Protein AF-A0A4Q3MCN2-F1 (afdb_monomer_lite)

Sequence (89 aa):
MPVTSPQTLCIYTVLIGNYESLNEQPMALSSDIPFICLTDNPSLKSESWTIVQVPTAFPMDPIRSQRILKICPHRVPALSAFDQSLYID

Secondary structure (DSSP, 8-state):
----PPPPEEEEEEE-TT-S-----GGGGG-SS-EEEEES-TT---SSSEEEE---SSTT-HHHHHHHHHH-GGGSTTTTTSSEEEE--

Foldseek 3Di:
DDDDDPFAEAEEEEDEPPPDDDDADVVLVVDPHAYAYEYCDPPDDYPRHDYDYDDQPDPVCRVVSRVCCVVPVCVPPVRVVGNYYHYDD

Radius of gyration: 13.89 Å; chains: 1; bounding box: 48×20×35 Å

pLDDT: mean 92.85, std 10.11, range [48.12, 98.44]

Structure (mmCIF, N/CA/C/O backbone):
data_AF-A0A4Q3MCN2-F1
#
_entry.id   AF-A0A4Q3MCN2-F1
#
loop_
_atom_site.group_PDB
_atom_site.id
_atom_site.type_symbol
_atom_site.label_atom_id
_atom_site.label_alt_id
_atom_site.label_comp_id
_atom_site.label_asym_id
_atom_site.label_entity_id
_atom_site.label_seq_id
_atom_site.pdbx_PDB_ins_code
_atom_site.Cartn_x
_atom_site.Cartn_y
_atom_site.Cartn_z
_atom_site.occupancy
_atom_site.B_iso_or_equiv
_atom_site.auth_seq_id
_atom_site.auth_comp_id
_atom_site.auth_asym_id
_atom_site.auth_atom_id
_atom_site.pdbx_PDB_model_num
ATOM 1 N N . MET A 1 1 ? -36.686 -7.481 7.576 1.00 48.12 1 MET A N 1
ATOM 2 C CA . MET A 1 1 ? -35.619 -6.460 7.586 1.00 48.12 1 MET A CA 1
ATOM 3 C C . MET A 1 1 ? -34.299 -7.209 7.516 1.00 48.12 1 MET A C 1
ATOM 5 O O . MET A 1 1 ? -34.092 -8.025 8.409 1.00 48.12 1 MET A O 1
ATOM 9 N N . PRO A 1 2 ? -33.463 -7.064 6.475 1.00 56.00 2 PRO A N 1
ATOM 10 C CA . PRO A 1 2 ? -32.145 -7.674 6.517 1.00 56.00 2 PRO A CA 1
ATOM 11 C C . PRO A 1 2 ? -31.300 -6.899 7.528 1.00 56.00 2 PRO A C 1
ATOM 13 O O . PRO A 1 2 ? -31.208 -5.676 7.460 1.00 56.00 2 PRO A O 1
ATOM 16 N N . VAL A 1 3 ? -30.729 -7.615 8.491 1.00 52.03 3 VAL A N 1
ATOM 17 C CA . VAL A 1 3 ? -29.664 -7.095 9.347 1.00 52.03 3 VAL A CA 1
ATOM 18 C C . VAL A 1 3 ? -28.436 -6.958 8.452 1.00 52.03 3 VAL A C 1
ATOM 20 O O . VAL A 1 3 ? -27.881 -7.959 8.008 1.00 52.03 3 VAL A O 1
ATOM 23 N N . THR A 1 4 ? -28.051 -5.729 8.119 1.00 56.28 4 THR A N 1
ATOM 24 C CA . THR A 1 4 ? -26.752 -5.450 7.503 1.00 56.28 4 THR A CA 1
ATOM 25 C C . THR A 1 4 ? -25.669 -5.751 8.528 1.00 56.28 4 THR A C 1
ATOM 27 O O . THR A 1 4 ? -25.610 -5.099 9.571 1.00 56.28 4 THR A O 1
ATOM 30 N N . SER A 1 5 ? -24.830 -6.745 8.240 1.00 60.50 5 SER A N 1
ATOM 31 C CA . SER A 1 5 ? -23.553 -6.941 8.926 1.00 60.50 5 SER A CA 1
ATOM 32 C C . SER A 1 5 ? -22.749 -5.631 8.915 1.00 60.50 5 SER A C 1
ATOM 34 O O . SER A 1 5 ? -22.910 -4.839 7.979 1.00 60.50 5 SER A O 1
ATOM 36 N N . PRO A 1 6 ? -21.901 -5.366 9.924 1.00 74.25 6 PRO A N 1
ATOM 37 C CA . PRO A 1 6 ? -21.037 -4.190 9.897 1.00 74.25 6 PRO A CA 1
ATOM 38 C C . PRO A 1 6 ? -20.154 -4.233 8.639 1.00 74.25 6 PRO A C 1
ATOM 40 O O . PRO A 1 6 ? -19.453 -5.218 8.425 1.00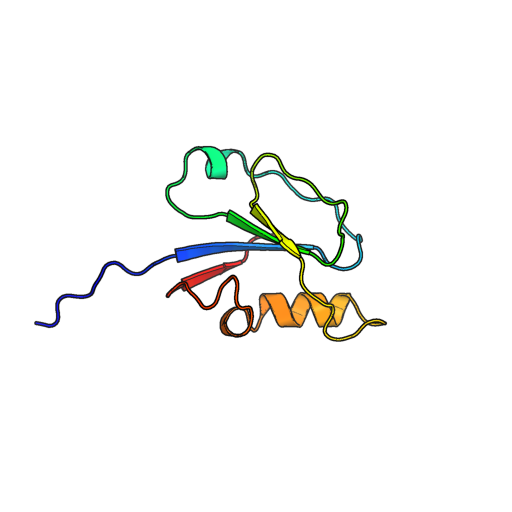 74.25 6 PRO A O 1
ATOM 43 N N . GLN A 1 7 ? -20.234 -3.194 7.797 1.00 79.94 7 GLN A N 1
ATOM 44 C CA . GLN A 1 7 ? -19.396 -3.079 6.599 1.00 79.94 7 GLN A CA 1
ATOM 45 C C . GLN A 1 7 ? -17.959 -2.771 7.014 1.00 79.94 7 GLN A C 1
ATOM 47 O O . GLN A 1 7 ? -17.715 -1.864 7.811 1.00 79.94 7 GLN A O 1
ATOM 52 N N . THR A 1 8 ? -17.018 -3.527 6.468 1.00 94.38 8 THR A N 1
ATOM 53 C CA . THR A 1 8 ? -15.588 -3.382 6.731 1.00 94.38 8 THR A CA 1
ATOM 54 C C . THR A 1 8 ? -14.973 -2.356 5.775 1.00 94.38 8 THR A C 1
ATOM 56 O O . THR A 1 8 ? -15.203 -2.398 4.567 1.00 94.38 8 THR A O 1
ATOM 59 N N . LEU A 1 9 ? -14.201 -1.410 6.313 1.00 96.69 9 LEU A N 1
ATOM 60 C CA . LEU A 1 9 ? -13.562 -0.324 5.564 1.00 96.69 9 LEU A CA 1
ATOM 61 C C . LEU A 1 9 ? -12.045 -0.402 5.740 1.00 96.69 9 LEU A C 1
ATOM 63 O O . LEU A 1 9 ? -11.578 -0.682 6.840 1.00 96.69 9 LEU A O 1
ATOM 67 N N . CYS A 1 10 ? -11.286 -0.085 4.693 1.00 97.81 10 CYS A N 1
ATOM 68 C CA . CYS A 1 10 ? -9.865 0.246 4.790 1.00 97.81 10 CYS A CA 1
ATOM 69 C C . CYS A 1 10 ? -9.560 1.609 4.155 1.00 97.81 10 CYS A C 1
ATOM 71 O O . CYS A 1 10 ? -10.202 2.015 3.181 1.00 97.81 10 CYS A O 1
ATOM 73 N N . ILE A 1 11 ? -8.527 2.283 4.655 1.00 98.12 11 ILE A N 1
ATOM 74 C CA . ILE A 1 11 ? -7.906 3.431 3.989 1.00 98.12 11 ILE A CA 1
ATOM 75 C C . ILE A 1 11 ? -6.627 2.955 3.315 1.00 98.12 11 ILE A C 1
ATOM 77 O O . ILE A 1 11 ? -5.877 2.161 3.883 1.00 98.12 11 ILE A O 1
ATOM 81 N N . TYR A 1 12 ? -6.371 3.415 2.095 1.00 98.38 12 TYR A N 1
ATOM 82 C CA . TYR A 1 12 ? -5.150 3.052 1.397 1.00 98.38 12 TYR A CA 1
ATOM 83 C C . TYR A 1 12 ? -4.532 4.199 0.603 1.00 98.38 12 TYR A C 1
ATOM 85 O O . TYR A 1 12 ? -5.221 5.100 0.131 1.00 98.38 12 TYR A O 1
ATOM 93 N N . THR A 1 13 ? -3.218 4.115 0.431 1.00 97.94 13 THR A N 1
ATOM 94 C CA . THR A 1 13 ? -2.435 4.934 -0.498 1.00 97.94 13 THR A CA 1
ATOM 95 C C . THR A 1 13 ? -1.585 4.034 -1.401 1.00 97.94 13 THR A C 1
ATOM 97 O O . THR A 1 13 ? -1.495 2.818 -1.189 1.00 97.94 13 THR A O 1
ATOM 100 N N . VAL A 1 14 ? -1.002 4.604 -2.455 1.00 97.31 14 VAL A N 1
ATOM 101 C CA . VAL A 1 14 ? -0.258 3.859 -3.477 1.00 97.31 14 VAL A CA 1
ATOM 102 C C . VAL A 1 14 ? 1.021 4.598 -3.860 1.00 97.31 14 VAL A C 1
ATOM 104 O O . VAL A 1 14 ? 0.948 5.617 -4.545 1.00 97.31 14 VAL A O 1
ATOM 107 N N . LEU A 1 15 ? 2.176 4.017 -3.532 1.00 96.81 15 LEU A N 1
ATOM 108 C CA . LEU A 1 15 ? 3.506 4.527 -3.870 1.00 96.81 15 LEU A CA 1
ATOM 109 C C . LEU A 1 15 ? 4.241 3.546 -4.783 1.00 96.81 15 LEU A C 1
ATOM 111 O O . LEU A 1 15 ? 4.805 2.556 -4.319 1.00 96.81 15 LEU A O 1
ATOM 115 N N . ILE A 1 16 ? 4.257 3.831 -6.083 1.00 96.31 16 ILE A N 1
ATOM 116 C CA . ILE A 1 16 ? 4.916 2.997 -7.096 1.00 96.31 16 ILE A CA 1
ATOM 117 C C . ILE A 1 16 ? 6.040 3.783 -7.760 1.00 96.31 16 ILE A C 1
ATOM 119 O O . ILE A 1 16 ? 5.853 4.947 -8.106 1.00 96.31 16 ILE A O 1
ATOM 123 N N . GLY A 1 17 ? 7.192 3.151 -7.980 1.00 93.00 17 GLY A N 1
ATOM 124 C CA . GLY A 1 17 ? 8.310 3.728 -8.728 1.00 93.00 17 GLY A CA 1
ATOM 125 C C . GLY A 1 17 ? 9.118 4.793 -7.981 1.00 93.00 17 GLY A C 1
ATOM 126 O O . GLY A 1 17 ? 9.955 5.444 -8.598 1.00 93.00 17 GLY A O 1
ATOM 127 N N . ASN A 1 18 ? 8.905 4.962 -6.670 1.00 89.94 18 ASN A N 1
ATOM 128 C CA . ASN A 1 18 ? 9.656 5.886 -5.802 1.00 89.94 18 ASN A CA 1
ATOM 129 C C . ASN A 1 18 ? 9.666 7.358 -6.261 1.00 89.94 18 ASN A C 1
ATOM 131 O O . ASN A 1 18 ? 10.636 8.075 -6.017 1.00 89.94 18 ASN A O 1
ATOM 135 N N . TYR A 1 19 ? 8.604 7.820 -6.929 1.00 86.00 19 TYR A N 1
ATOM 136 C CA . TYR A 1 19 ? 8.485 9.225 -7.346 1.00 86.00 19 TYR A CA 1
ATOM 137 C C . TYR A 1 19 ? 8.201 10.177 -6.187 1.00 86.00 19 TYR A C 1
ATOM 139 O O . TYR A 1 19 ? 8.540 11.356 -6.263 1.00 86.00 19 TYR A O 1
ATOM 147 N N . GLU A 1 20 ? 7.569 9.665 -5.136 1.00 88.88 20 GLU A N 1
ATOM 148 C CA . GLU A 1 20 ? 7.126 10.432 -3.983 1.00 88.88 20 GLU A CA 1
ATOM 149 C C . GLU A 1 20 ? 7.471 9.715 -2.679 1.00 88.88 20 GLU A C 1
ATOM 151 O O . GLU A 1 20 ? 7.613 8.489 -2.631 1.00 88.88 20 GLU A O 1
ATOM 156 N N . SER A 1 21 ? 7.632 10.511 -1.624 1.00 93.69 21 SER A N 1
ATOM 157 C CA . SER A 1 21 ? 7.825 10.018 -0.264 1.00 93.69 21 SER A CA 1
ATOM 158 C C . SER A 1 21 ? 6.480 9.700 0.375 1.00 93.69 21 SER A C 1
ATOM 160 O O . SER A 1 21 ? 5.480 10.354 0.092 1.00 93.69 21 SER A O 1
ATOM 162 N N . LEU A 1 22 ? 6.467 8.726 1.286 1.00 96.50 22 LEU A N 1
ATOM 163 C CA . LEU A 1 22 ? 5.271 8.401 2.053 1.00 96.50 22 LEU A CA 1
ATOM 164 C C . LEU A 1 22 ? 4.962 9.509 3.063 1.00 96.50 22 LEU A C 1
ATOM 166 O O . LEU A 1 22 ? 5.811 9.859 3.883 1.00 96.50 22 LEU A O 1
ATOM 170 N N . ASN A 1 23 ? 3.731 10.016 3.029 1.00 96.19 23 ASN A N 1
ATOM 171 C CA . ASN A 1 23 ? 3.205 10.892 4.067 1.00 96.19 23 ASN A CA 1
ATOM 172 C C . ASN A 1 23 ? 2.677 10.040 5.225 1.00 96.19 23 ASN A C 1
ATOM 174 O O . ASN A 1 23 ? 1.704 9.302 5.069 1.00 96.19 23 ASN A O 1
ATOM 178 N N . GLU A 1 24 ? 3.307 10.139 6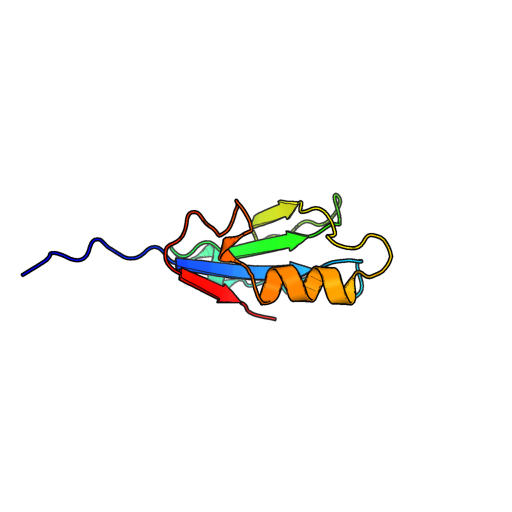.394 1.00 97.06 24 GLU A N 1
ATOM 179 C CA . GLU A 1 24 ? 2.815 9.475 7.603 1.00 97.06 24 GLU A CA 1
ATOM 180 C C . GLU A 1 24 ? 1.429 10.011 8.006 1.00 97.06 24 GLU A C 1
ATOM 182 O O . GLU A 1 24 ? 1.136 11.200 7.871 1.00 97.06 24 GLU A O 1
ATOM 187 N N . GLN A 1 25 ? 0.579 9.128 8.529 1.00 96.81 25 GLN A N 1
ATOM 188 C CA . GLN A 1 25 ? -0.776 9.417 8.996 1.00 96.81 25 GLN A CA 1
ATOM 189 C C . GLN A 1 25 ? -0.914 9.053 10.480 1.00 96.81 25 GLN A C 1
ATOM 191 O O . GLN A 1 25 ? -1.426 7.983 10.805 1.00 96.81 25 GLN A O 1
ATOM 196 N N . PRO A 1 26 ? -0.510 9.928 11.421 1.00 95.88 26 PRO A N 1
ATOM 197 C CA . PRO A 1 26 ? -0.526 9.616 12.853 1.00 95.88 26 PRO A CA 1
ATOM 198 C C . PRO A 1 26 ? -1.883 9.145 13.396 1.00 95.88 26 PRO A C 1
ATOM 200 O O . PRO A 1 26 ? -1.926 8.372 14.347 1.00 95.88 26 PRO A O 1
ATOM 203 N N . MET A 1 27 ? -2.996 9.562 12.778 1.00 95.00 27 MET A N 1
ATOM 204 C CA . MET A 1 27 ? -4.339 9.103 13.154 1.00 95.00 27 MET A CA 1
ATOM 205 C C . MET A 1 27 ? -4.567 7.601 12.940 1.00 95.00 27 MET A C 1
ATOM 207 O O . MET A 1 27 ? -5.435 7.029 13.590 1.00 95.00 27 MET A O 1
ATOM 211 N N . ALA A 1 28 ? -3.790 6.956 12.065 1.00 95.88 28 ALA A N 1
ATOM 212 C CA . ALA A 1 28 ? -3.858 5.516 11.847 1.00 95.88 28 ALA A CA 1
ATOM 213 C C . ALA A 1 28 ? -3.488 4.727 13.112 1.00 95.88 28 ALA A C 1
ATOM 215 O O . ALA A 1 28 ? -4.033 3.655 13.346 1.00 95.88 28 ALA A O 1
ATOM 216 N N . LEU A 1 29 ? -2.619 5.281 13.967 1.00 96.06 29 LEU A N 1
ATOM 217 C CA . LEU A 1 29 ? -2.174 4.640 15.210 1.00 96.06 29 LEU A CA 1
ATOM 218 C C . LEU A 1 29 ? -3.289 4.501 16.257 1.00 96.06 29 LEU A C 1
ATOM 220 O O . LEU A 1 29 ? -3.162 3.706 17.185 1.00 96.06 29 LEU A O 1
ATOM 224 N N . SER A 1 30 ? -4.356 5.290 16.133 1.00 96.25 30 SER A N 1
ATOM 225 C CA . SER A 1 30 ? -5.501 5.296 17.047 1.00 96.25 30 SER A CA 1
ATOM 226 C C . SER A 1 30 ? -6.833 5.005 16.351 1.00 96.25 30 SER A C 1
ATOM 228 O O . SER A 1 30 ? -7.886 5.170 16.966 1.00 96.25 30 SER A O 1
ATOM 230 N N . SER A 1 31 ? -6.803 4.597 15.079 1.00 95.62 31 SER A N 1
ATOM 231 C CA . SER A 1 31 ? -7.997 4.254 14.309 1.00 95.62 31 SER A CA 1
ATOM 232 C C . SER A 1 31 ? -8.278 2.756 14.367 1.00 95.62 31 SER A C 1
ATOM 234 O O . SER A 1 31 ? -7.368 1.944 14.233 1.00 95.62 31 SER A O 1
ATOM 236 N N . ASP A 1 32 ? -9.556 2.390 14.464 1.00 95.50 32 ASP A N 1
ATOM 237 C CA . ASP A 1 32 ? -10.002 1.007 14.252 1.00 95.50 32 ASP A CA 1
ATOM 238 C C . ASP A 1 32 ? -10.051 0.631 12.755 1.00 95.50 32 ASP A C 1
ATOM 240 O O . ASP A 1 32 ? -10.299 -0.523 12.402 1.00 95.50 32 ASP A O 1
ATOM 244 N N . ILE A 1 33 ? -9.833 1.601 11.856 1.00 96.44 33 ILE A N 1
ATOM 245 C CA . ILE A 1 33 ? -9.779 1.390 10.407 1.00 96.44 33 ILE A CA 1
ATOM 246 C C . ILE A 1 33 ? -8.321 1.114 10.007 1.00 96.44 33 ILE A C 1
ATOM 248 O O . ILE A 1 33 ? -7.446 1.912 10.337 1.00 96.44 33 ILE A O 1
ATOM 252 N N . PRO A 1 34 ? -8.027 0.040 9.255 1.00 97.00 34 PRO A N 1
ATOM 253 C CA . PRO A 1 34 ? -6.679 -0.234 8.776 1.00 97.00 34 PRO A CA 1
ATOM 254 C C . PRO A 1 34 ? -6.236 0.757 7.694 1.00 97.00 34 PRO A C 1
ATOM 256 O O . PRO A 1 34 ? -6.978 1.040 6.749 1.00 97.00 34 PRO A O 1
ATOM 259 N N . PHE A 1 35 ? -4.988 1.213 7.810 1.00 98.44 35 PHE A N 1
ATOM 260 C CA . PHE A 1 35 ? -4.297 2.054 6.831 1.00 98.44 35 PHE A CA 1
ATOM 261 C C . PHE A 1 35 ? -3.240 1.226 6.095 1.00 98.44 35 PHE A C 1
ATOM 263 O O . PHE A 1 35 ? -2.326 0.671 6.710 1.00 98.44 35 PHE A O 1
ATOM 270 N N . ILE A 1 36 ? -3.360 1.138 4.770 1.00 98.44 36 ILE A N 1
ATOM 271 C CA . 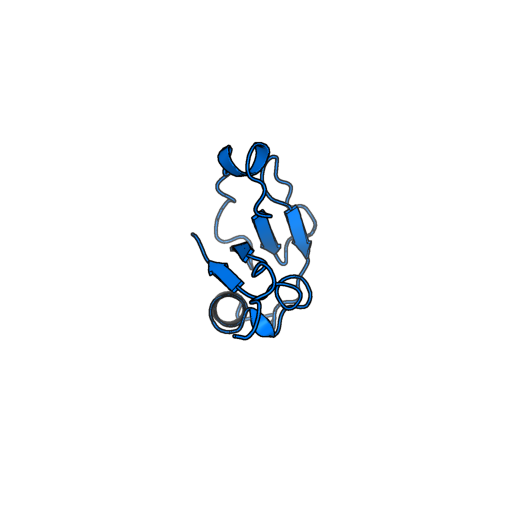ILE A 1 36 ? -2.542 0.270 3.915 1.00 98.44 36 ILE A CA 1
ATOM 272 C C . ILE A 1 36 ? -1.793 1.105 2.870 1.00 98.44 36 ILE A C 1
ATOM 274 O O . ILE A 1 36 ? -2.398 1.850 2.107 1.00 98.44 36 ILE A O 1
ATOM 278 N N . CYS A 1 37 ? -0.477 0.952 2.780 1.00 98.25 37 CYS A N 1
ATOM 279 C CA . CYS A 1 37 ? 0.319 1.525 1.697 1.00 98.25 37 CYS A CA 1
ATOM 280 C C . CYS A 1 37 ? 0.706 0.416 0.718 1.00 98.25 37 CYS A C 1
ATOM 282 O O . CYS A 1 37 ? 1.432 -0.514 1.078 1.00 98.25 37 CYS A O 1
ATOM 284 N N . LEU A 1 38 ? 0.209 0.504 -0.517 1.00 98.06 38 LEU A N 1
ATOM 285 C CA . LEU A 1 38 ? 0.616 -0.388 -1.600 1.00 98.06 38 LEU A CA 1
ATOM 286 C C . LEU A 1 38 ? 1.889 0.151 -2.250 1.00 98.06 38 LEU A C 1
ATOM 288 O O . LEU A 1 38 ? 1.905 1.297 -2.701 1.00 98.06 38 LEU A O 1
ATOM 292 N N . THR A 1 39 ? 2.933 -0.669 -2.348 1.00 97.75 39 THR A N 1
ATOM 293 C CA . THR A 1 39 ? 4.203 -0.235 -2.941 1.00 97.75 39 THR A CA 1
ATOM 294 C C . THR A 1 39 ? 4.941 -1.337 -3.689 1.00 97.75 39 THR A C 1
ATOM 296 O O . THR A 1 39 ? 4.757 -2.515 -3.405 1.00 97.75 39 THR A O 1
ATOM 299 N N . ASP A 1 40 ? 5.788 -0.953 -4.641 1.00 96.56 40 ASP A N 1
ATOM 300 C CA . ASP A 1 40 ? 6.765 -1.822 -5.304 1.00 96.56 40 ASP A CA 1
ATOM 301 C C . ASP A 1 40 ? 8.173 -1.704 -4.689 1.00 96.56 40 ASP A C 1
ATOM 303 O O . ASP A 1 40 ? 9.105 -2.374 -5.141 1.00 96.56 40 ASP A O 1
ATOM 307 N N . ASN A 1 41 ? 8.350 -0.858 -3.667 1.00 96.44 41 ASN A N 1
ATOM 308 C CA . ASN A 1 41 ? 9.627 -0.656 -2.995 1.00 96.44 41 ASN A CA 1
ATOM 309 C C . ASN A 1 41 ? 9.772 -1.580 -1.769 1.00 96.44 41 ASN A C 1
ATOM 311 O O . ASN A 1 41 ? 9.170 -1.304 -0.725 1.00 96.44 41 ASN A O 1
ATOM 315 N N . PRO A 1 42 ? 10.641 -2.610 -1.818 1.00 96.06 42 PRO A N 1
ATOM 316 C CA . PRO A 1 42 ? 10.822 -3.564 -0.719 1.00 96.06 42 PRO A CA 1
ATOM 317 C C . PRO A 1 42 ? 11.474 -2.956 0.529 1.00 96.06 42 PRO A C 1
ATOM 319 O O . PRO A 1 42 ? 11.449 -3.564 1.597 1.00 96.06 42 PRO A O 1
ATOM 322 N N . SER A 1 43 ? 12.072 -1.772 0.403 1.00 96.50 43 SER A N 1
ATOM 323 C CA . SER A 1 43 ? 12.769 -1.083 1.489 1.00 96.50 43 SER A CA 1
ATOM 324 C C . SER A 1 43 ? 11.904 -0.032 2.185 1.00 96.50 43 SER A C 1
ATOM 326 O O . SER A 1 43 ? 12.348 0.528 3.189 1.00 96.50 43 SER A O 1
ATOM 328 N N . LEU A 1 44 ? 10.701 0.262 1.670 1.00 97.44 44 LEU A N 1
ATOM 329 C CA . LEU A 1 44 ? 9.810 1.245 2.279 1.00 97.44 44 LEU A CA 1
ATOM 330 C C . LEU A 1 44 ? 9.344 0.753 3.653 1.00 97.44 44 LEU A C 1
ATOM 332 O O . LEU A 1 44 ? 8.927 -0.393 3.823 1.00 97.44 44 LEU A O 1
ATOM 336 N N . LYS A 1 45 ? 9.411 1.648 4.634 1.00 97.38 45 LYS A N 1
ATOM 337 C CA . LYS A 1 45 ? 8.924 1.441 5.997 1.00 97.38 45 LYS A CA 1
ATOM 338 C C . LYS A 1 45 ? 8.027 2.607 6.371 1.00 97.38 45 LYS A C 1
ATOM 340 O O . LYS A 1 45 ? 8.176 3.691 5.815 1.00 97.38 45 LYS A O 1
ATOM 345 N N . SER A 1 46 ? 7.132 2.367 7.315 1.00 98.00 46 SER A N 1
ATOM 346 C CA . SER A 1 46 ? 6.252 3.388 7.859 1.00 98.00 46 SER A CA 1
ATOM 347 C C . SER A 1 46 ? 5.990 3.127 9.330 1.00 98.00 46 SER A C 1
ATOM 349 O O . SER A 1 46 ? 6.040 1.978 9.776 1.00 98.00 46 SER A O 1
ATOM 351 N N . GLU A 1 47 ? 5.732 4.199 10.067 1.00 97.69 47 GLU A N 1
ATOM 352 C CA . GLU A 1 47 ? 5.306 4.131 11.462 1.00 97.69 47 GLU A CA 1
ATOM 353 C C . GLU A 1 47 ? 3.784 3.999 11.568 1.00 97.69 47 GLU A C 1
ATOM 355 O O . GLU A 1 47 ? 3.290 3.358 12.491 1.00 97.69 47 GLU A O 1
ATOM 360 N N . SER A 1 48 ? 3.044 4.564 10.611 1.00 97.75 48 SER A N 1
ATOM 361 C CA . SER A 1 48 ? 1.580 4.641 10.628 1.00 97.75 48 SER A CA 1
ATOM 362 C C . SER A 1 48 ? 0.872 3.771 9.587 1.00 97.75 48 SER A C 1
ATOM 364 O O . SER A 1 48 ? -0.301 3.446 9.767 1.00 97.75 48 SER A O 1
ATOM 366 N N . TRP A 1 49 ? 1.557 3.360 8.517 1.00 98.38 49 TRP A N 1
ATOM 367 C CA . TRP A 1 49 ? 0.971 2.556 7.444 1.00 98.38 49 TRP A CA 1
ATOM 368 C C . TRP A 1 49 ? 1.407 1.092 7.499 1.00 98.38 49 TRP A C 1
ATOM 370 O O . TRP A 1 49 ? 2.586 0.771 7.654 1.00 98.38 49 TRP A O 1
ATOM 380 N N . THR A 1 50 ? 0.470 0.181 7.234 1.00 98.12 50 THR A N 1
ATOM 381 C CA . THR A 1 50 ? 0.811 -1.211 6.917 1.00 98.12 50 THR A CA 1
ATOM 382 C C . THR A 1 50 ? 1.346 -1.284 5.490 1.00 98.12 50 THR A C 1
ATOM 384 O O . THR A 1 50 ? 0.605 -1.056 4.532 1.00 98.12 50 THR A O 1
ATOM 387 N N . ILE A 1 51 ? 2.631 -1.606 5.334 1.00 98.25 51 ILE A N 1
ATOM 388 C CA . ILE A 1 51 ? 3.271 -1.719 4.017 1.00 98.25 51 ILE A CA 1
ATOM 389 C C . ILE A 1 51 ? 2.912 -3.058 3.368 1.00 98.25 51 ILE A C 1
ATOM 391 O O . ILE A 1 51 ? 3.211 -4.123 3.909 1.00 98.25 51 ILE A O 1
ATOM 395 N N . VAL A 1 52 ? 2.325 -3.003 2.173 1.00 98.19 52 VAL A N 1
ATOM 396 C CA . VAL A 1 52 ? 2.003 -4.174 1.353 1.00 98.19 52 VAL A CA 1
ATOM 397 C C . VAL A 1 52 ? 2.720 -4.068 0.013 1.00 98.19 52 VAL A C 1
ATOM 399 O O . VAL A 1 52 ? 2.471 -3.161 -0.782 1.00 98.19 52 VAL A O 1
ATOM 402 N N . GLN A 1 53 ? 3.594 -5.038 -0.247 1.00 97.56 53 GLN A N 1
ATOM 403 C CA . GLN A 1 53 ? 4.312 -5.143 -1.513 1.00 97.56 53 GLN A CA 1
ATOM 404 C C . GLN A 1 53 ? 3.371 -5.624 -2.621 1.00 97.56 53 GLN A C 1
ATOM 406 O O . GLN A 1 53 ? 2.690 -6.641 -2.470 1.00 97.56 53 GLN A O 1
ATOM 411 N N . VAL A 1 54 ? 3.356 -4.918 -3.747 1.00 95.81 54 VAL A N 1
ATOM 412 C CA . VAL A 1 54 ? 2.559 -5.257 -4.928 1.00 95.81 54 VAL A CA 1
ATOM 413 C C . VAL A 1 54 ? 3.416 -5.198 -6.192 1.00 95.81 54 VAL A C 1
ATOM 415 O O . VAL A 1 54 ? 4.296 -4.346 -6.311 1.00 95.81 54 VAL A O 1
ATOM 418 N N . PRO A 1 55 ? 3.173 -6.086 -7.169 1.00 91.88 55 PRO A N 1
ATOM 419 C CA . PRO A 1 55 ? 3.851 -6.001 -8.451 1.00 91.88 55 PRO A CA 1
ATOM 420 C C . PRO A 1 55 ? 3.359 -4.787 -9.246 1.00 91.88 55 PRO A C 1
ATOM 422 O O . PRO A 1 55 ? 2.189 -4.399 -9.177 1.00 91.88 55 PRO A O 1
ATOM 425 N N . THR A 1 56 ? 4.231 -4.237 -10.087 1.00 91.56 56 THR A N 1
ATOM 426 C CA . THR A 1 56 ? 3.817 -3.285 -11.116 1.00 91.56 56 THR A CA 1
ATOM 427 C C . THR A 1 56 ? 3.100 -4.024 -12.243 1.00 91.56 56 THR A C 1
ATOM 429 O O . THR A 1 56 ? 3.582 -5.026 -12.769 1.00 91.56 56 THR A O 1
ATOM 432 N N . ALA A 1 57 ? 1.923 -3.531 -12.636 1.00 90.44 57 ALA A N 1
ATOM 433 C CA . ALA A 1 57 ? 1.192 -4.085 -13.777 1.00 90.44 57 ALA A CA 1
ATOM 434 C C . ALA A 1 57 ? 1.940 -3.841 -15.102 1.00 90.44 57 ALA A C 1
ATOM 436 O O . ALA A 1 57 ? 1.826 -4.624 -16.043 1.00 90.44 57 ALA A O 1
ATOM 437 N N . PHE A 1 58 ? 2.713 -2.754 -15.161 1.00 93.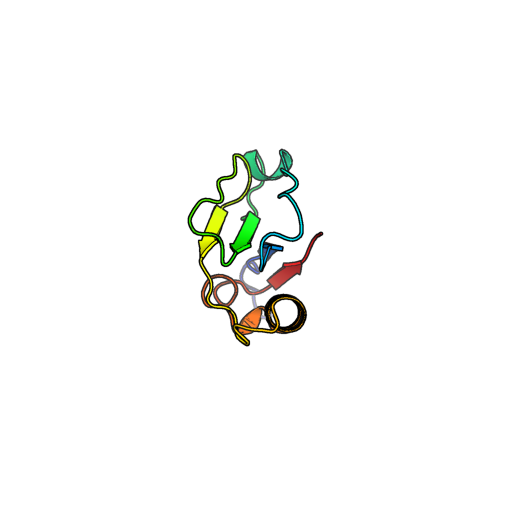19 58 PHE A N 1
ATOM 438 C CA . PHE A 1 58 ? 3.539 -2.362 -16.294 1.00 93.19 58 PHE A CA 1
ATOM 439 C C . PHE A 1 58 ? 4.939 -1.988 -15.782 1.00 93.19 58 PHE A C 1
ATOM 441 O O . PHE A 1 58 ? 5.118 -0.874 -15.288 1.00 93.19 58 PHE A O 1
ATOM 448 N N . PRO A 1 59 ? 5.946 -2.875 -15.911 1.00 87.88 59 PRO A N 1
ATOM 449 C CA . PRO A 1 59 ? 7.283 -2.649 -15.350 1.00 87.88 59 PRO A CA 1
ATOM 450 C C . PRO A 1 59 ? 7.967 -1.356 -15.811 1.00 87.88 59 PRO A C 1
ATOM 452 O O . PRO A 1 59 ? 8.740 -0.769 -15.067 1.00 87.88 59 PRO A O 1
ATOM 455 N N . MET A 1 60 ? 7.659 -0.901 -17.029 1.00 92.25 60 MET A N 1
ATOM 456 C CA . MET A 1 60 ? 8.220 0.320 -17.623 1.00 92.25 60 MET A CA 1
ATOM 457 C C . MET A 1 60 ? 7.269 1.527 -17.552 1.00 92.25 60 MET A C 1
ATOM 459 O O . MET A 1 60 ? 7.590 2.583 -18.087 1.00 92.25 60 MET A O 1
ATOM 463 N N . ASP A 1 61 ? 6.093 1.377 -16.931 1.00 94.50 61 ASP A N 1
ATOM 464 C CA . ASP A 1 61 ? 5.092 2.442 -16.785 1.00 94.50 61 ASP A CA 1
ATOM 465 C C . ASP A 1 61 ? 4.509 2.433 -15.356 1.00 94.50 61 ASP A C 1
ATOM 467 O O . ASP A 1 61 ? 3.406 1.923 -15.092 1.00 94.50 61 ASP A O 1
ATOM 471 N N . PRO A 1 62 ? 5.274 2.966 -14.391 1.00 93.19 62 PRO A N 1
ATOM 472 C CA . PRO A 1 62 ? 4.855 3.018 -12.997 1.00 93.19 62 PRO A CA 1
ATOM 473 C C . PRO A 1 62 ? 3.658 3.951 -12.778 1.00 93.19 62 PRO A C 1
ATOM 475 O O . PRO A 1 62 ? 2.825 3.660 -11.925 1.00 93.19 62 PRO A O 1
ATOM 478 N N . ILE A 1 63 ? 3.486 4.997 -13.597 1.00 93.31 63 ILE A N 1
ATOM 479 C CA . ILE A 1 63 ? 2.328 5.907 -13.527 1.00 93.31 63 ILE A CA 1
ATOM 480 C C . ILE A 1 63 ? 1.040 5.143 -13.844 1.00 93.31 63 ILE A C 1
ATOM 482 O O . ILE A 1 63 ? 0.041 5.237 -13.122 1.00 93.31 63 ILE A O 1
ATOM 486 N N . ARG A 1 64 ? 1.034 4.356 -14.924 1.00 94.81 64 ARG A N 1
ATOM 487 C CA . ARG A 1 64 ? -0.121 3.528 -15.285 1.00 94.81 64 ARG A CA 1
ATOM 488 C C . ARG A 1 64 ? -0.345 2.403 -14.277 1.00 94.81 64 ARG A C 1
ATOM 490 O O . ARG A 1 64 ? -1.499 2.108 -13.962 1.00 94.81 64 ARG A O 1
ATOM 497 N N . SER A 1 65 ? 0.726 1.818 -13.740 1.00 95.12 65 SER A N 1
ATOM 498 C CA . SER A 1 65 ? 0.647 0.819 -12.664 1.00 95.12 65 SER A CA 1
ATOM 499 C C . SER A 1 65 ? -0.015 1.395 -11.409 1.00 95.12 65 SER A C 1
ATOM 501 O O . SER A 1 65 ? -0.969 0.809 -10.897 1.00 95.12 65 SER A O 1
ATOM 503 N N . GLN A 1 66 ? 0.403 2.588 -10.980 1.00 95.06 66 GLN A N 1
ATOM 504 C CA . GLN A 1 66 ? -0.174 3.313 -9.848 1.00 95.06 66 GLN A CA 1
ATOM 505 C C . GLN A 1 66 ? -1.672 3.584 -10.070 1.00 95.06 66 GLN A C 1
ATOM 507 O O . GLN A 1 66 ? -2.493 3.329 -9.189 1.00 95.06 66 GLN A O 1
ATOM 512 N N . ARG A 1 67 ? -2.064 4.035 -11.271 1.00 95.06 67 ARG A N 1
ATOM 513 C CA . ARG A 1 67 ? -3.478 4.285 -11.610 1.00 95.06 67 ARG A CA 1
ATOM 514 C C . ARG A 1 67 ? -4.339 3.031 -11.515 1.00 95.06 67 ARG A C 1
ATOM 516 O O . ARG A 1 67 ? -5.448 3.138 -11.006 1.00 95.06 67 ARG A O 1
ATOM 523 N N . ILE A 1 68 ? -3.859 1.865 -11.959 1.00 95.88 68 ILE A N 1
ATOM 524 C CA . ILE A 1 68 ? -4.625 0.611 -11.840 1.00 95.88 68 ILE A CA 1
ATOM 525 C C . ILE A 1 68 ? -4.947 0.298 -10.377 1.00 95.88 68 ILE A C 1
ATOM 527 O O . ILE A 1 68 ? -6.085 -0.051 -10.075 1.00 95.88 68 ILE A O 1
ATOM 531 N N . LEU A 1 69 ? -3.985 0.467 -9.473 1.00 96.06 69 LEU A N 1
ATOM 532 C CA . LEU A 1 69 ? -4.187 0.214 -8.043 1.00 96.06 69 LEU A CA 1
ATOM 533 C C . LEU A 1 69 ? -5.185 1.209 -7.420 1.00 96.06 69 LEU A C 1
ATOM 535 O O . LEU A 1 69 ? -5.983 0.830 -6.567 1.00 96.06 69 LEU A O 1
ATOM 539 N N . LYS A 1 70 ? -5.200 2.463 -7.895 1.00 95.69 70 LYS A N 1
ATOM 540 C CA . LYS A 1 70 ? -6.162 3.495 -7.464 1.00 95.69 70 LYS A CA 1
ATOM 541 C C . L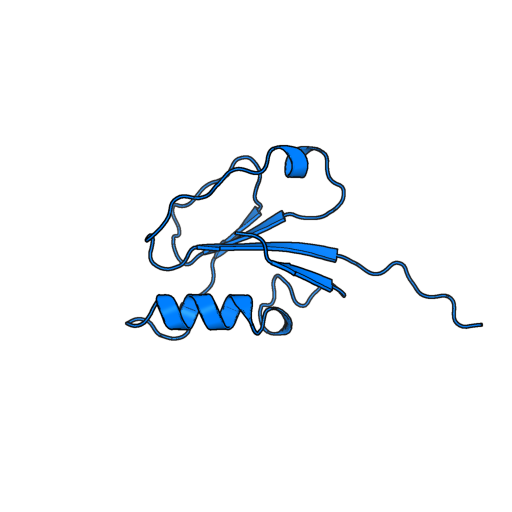YS A 1 70 ? -7.583 3.242 -7.992 1.00 95.69 70 LYS A C 1
ATOM 543 O O . LYS A 1 70 ? -8.541 3.400 -7.250 1.00 95.69 70 LYS A O 1
ATOM 548 N N . ILE A 1 71 ? -7.741 2.836 -9.255 1.00 96.12 71 ILE A N 1
ATOM 549 C CA . ILE A 1 71 ? -9.065 2.691 -9.901 1.00 96.12 71 ILE A CA 1
ATOM 550 C C . ILE A 1 71 ? -9.674 1.289 -9.766 1.00 96.12 71 ILE A C 1
ATOM 552 O O . ILE A 1 71 ? -10.877 1.117 -9.944 1.00 96.12 71 ILE A O 1
ATOM 556 N N . CYS A 1 72 ? -8.857 0.266 -9.509 1.00 96.25 72 CYS A N 1
ATOM 557 C CA . CYS A 1 72 ? -9.284 -1.127 -9.370 1.00 96.25 72 CYS A CA 1
ATOM 558 C C . CYS A 1 72 ? -8.844 -1.744 -8.025 1.00 96.25 72 CYS A C 1
ATOM 560 O O . CYS A 1 72 ? -8.283 -2.844 -8.033 1.00 96.25 72 CYS A O 1
ATOM 562 N N . PRO A 1 73 ? -9.114 -1.106 -6.867 1.00 95.38 73 PRO A N 1
ATOM 563 C CA . PRO A 1 73 ? -8.673 -1.628 -5.570 1.00 95.38 73 PRO A CA 1
ATOM 564 C C . PRO A 1 73 ? -9.262 -3.006 -5.257 1.00 95.38 73 PRO A C 1
ATOM 566 O O . PRO A 1 73 ? -8.571 -3.859 -4.717 1.00 95.38 73 PRO A O 1
ATOM 569 N N . HIS A 1 74 ? -10.489 -3.282 -5.711 1.00 95.56 74 HIS A N 1
ATOM 570 C CA . HIS A 1 74 ? -11.161 -4.580 -5.569 1.00 95.56 74 HIS A CA 1
ATOM 571 C C . HIS A 1 74 ? -10.402 -5.767 -6.194 1.00 95.56 74 HIS A C 1
ATOM 573 O O . HIS A 1 74 ? -10.759 -6.916 -5.950 1.00 95.56 74 HIS A O 1
ATOM 579 N N . ARG A 1 75 ? -9.382 -5.520 -7.029 1.00 95.81 75 ARG A N 1
ATOM 580 C CA . ARG A 1 75 ? -8.524 -6.565 -7.616 1.00 95.81 75 ARG A CA 1
ATOM 581 C C . ARG A 1 75 ? -7.260 -6.834 -6.805 1.00 95.81 75 ARG A C 1
ATOM 583 O O . ARG A 1 75 ? -6.531 -7.768 -7.126 1.00 95.81 75 ARG A O 1
ATOM 590 N N . VAL A 1 76 ? -6.968 -6.007 -5.805 1.00 96.06 76 VAL A N 1
ATOM 591 C CA . VAL A 1 76 ? -5.788 -6.140 -4.953 1.00 96.06 76 VAL A CA 1
ATOM 592 C C . VAL A 1 76 ? -6.158 -7.023 -3.762 1.00 96.06 76 VAL A C 1
ATOM 594 O O . VAL A 1 76 ? -7.024 -6.621 -2.989 1.00 96.06 76 VAL A O 1
ATOM 597 N N . PRO A 1 77 ? -5.498 -8.178 -3.549 1.00 95.44 77 PRO A N 1
ATOM 598 C CA . PRO A 1 77 ? -5.854 -9.103 -2.469 1.00 95.44 77 PRO A CA 1
ATOM 599 C C . PRO A 1 77 ? -5.904 -8.464 -1.074 1.00 95.44 77 PRO A C 1
ATOM 601 O O . PRO A 1 77 ? -6.772 -8.793 -0.273 1.00 95.44 77 PRO A O 1
ATOM 604 N N . ALA A 1 78 ? -5.003 -7.515 -0.799 1.00 95.94 78 ALA A N 1
ATOM 605 C CA . ALA A 1 78 ? -4.954 -6.802 0.477 1.00 95.94 78 ALA A CA 1
ATOM 606 C C . ALA A 1 78 ? -6.129 -5.834 0.701 1.00 95.94 78 ALA A C 1
ATOM 608 O O . ALA A 1 78 ? -6.376 -5.448 1.836 1.00 95.94 78 ALA A O 1
ATOM 609 N N . LEU A 1 79 ? -6.844 -5.444 -0.358 1.00 97.25 79 LEU A N 1
ATOM 610 C CA . LEU A 1 79 ? -7.987 -4.530 -0.288 1.00 97.25 79 LEU A CA 1
ATOM 611 C C . LEU A 1 79 ? -9.317 -5.254 -0.534 1.00 97.25 79 LEU A C 1
ATOM 613 O O . LEU A 1 79 ? -10.340 -4.861 0.011 1.00 97.25 79 LEU A O 1
ATOM 617 N N . SER A 1 80 ? -9.317 -6.338 -1.314 1.00 95.88 80 SER A N 1
ATOM 618 C CA . SER A 1 80 ? -10.530 -7.077 -1.690 1.00 95.88 80 SER A CA 1
ATOM 619 C C . SER A 1 80 ? -11.207 -7.814 -0.530 1.00 95.88 80 SER A C 1
ATOM 621 O O . SER A 1 80 ? -12.298 -8.342 -0.708 1.00 95.88 80 SER A O 1
ATOM 623 N N . ALA A 1 81 ? -10.550 -7.902 0.629 1.00 91.94 81 ALA A N 1
ATOM 624 C CA . ALA A 1 81 ? -11.129 -8.458 1.850 1.00 91.94 81 ALA A CA 1
ATOM 625 C C . ALA A 1 81 ? -12.086 -7.485 2.563 1.00 91.94 81 ALA A C 1
ATOM 627 O O . ALA A 1 81 ? -12.827 -7.916 3.444 1.00 91.94 81 ALA A O 1
ATOM 628 N N . PHE A 1 82 ? -12.057 -6.201 2.197 1.00 96.12 82 PHE A N 1
ATOM 629 C CA . PHE A 1 82 ? -12.903 -5.160 2.768 1.00 96.12 82 PHE A CA 1
ATOM 630 C C . PHE A 1 82 ? -14.107 -4.884 1.866 1.00 96.12 82 PHE A C 1
ATOM 632 O O . PHE A 1 82 ? -14.000 -4.918 0.639 1.00 96.12 82 PHE A O 1
ATOM 639 N N . ASP A 1 83 ? -15.244 -4.552 2.472 1.00 96.25 83 ASP A N 1
ATOM 640 C CA . ASP A 1 83 ? -16.447 -4.140 1.737 1.00 96.25 83 ASP A CA 1
ATOM 641 C C . ASP A 1 83 ? -16.258 -2.769 1.069 1.00 96.25 83 ASP A C 1
ATOM 643 O O . ASP A 1 83 ? -16.852 -2.479 0.028 1.00 96.25 83 ASP A O 1
ATOM 647 N N . GLN A 1 84 ? -15.427 -1.915 1.673 1.00 96.19 84 GLN A N 1
ATOM 648 C CA . GLN A 1 84 ? -15.125 -0.568 1.207 1.00 96.19 84 GLN A CA 1
ATOM 649 C C . GLN A 1 84 ? -13.628 -0.261 1.300 1.00 96.19 84 GLN A C 1
ATOM 651 O O . GLN A 1 84 ? -12.944 -0.643 2.248 1.00 96.19 84 GLN A O 1
ATOM 656 N N . SER A 1 85 ? -13.132 0.516 0.339 1.00 97.31 85 SER A N 1
ATOM 657 C CA . SER A 1 85 ? -11.761 1.031 0.326 1.00 97.31 85 SER A CA 1
ATOM 658 C C . SER A 1 85 ? -11.761 2.518 -0.019 1.00 97.31 85 SER A C 1
ATOM 660 O O . SER A 1 85 ? -12.314 2.898 -1.054 1.00 97.31 85 SER A O 1
ATOM 662 N N . LEU A 1 86 ? -11.116 3.348 0.801 1.00 97.06 86 LEU A N 1
ATOM 663 C CA . LEU A 1 86 ? -10.938 4.779 0.554 1.00 97.06 86 LEU A CA 1
ATOM 664 C C . LEU A 1 86 ? -9.485 5.075 0.183 1.00 97.06 86 LEU A C 1
ATOM 666 O O . LEU A 1 86 ? -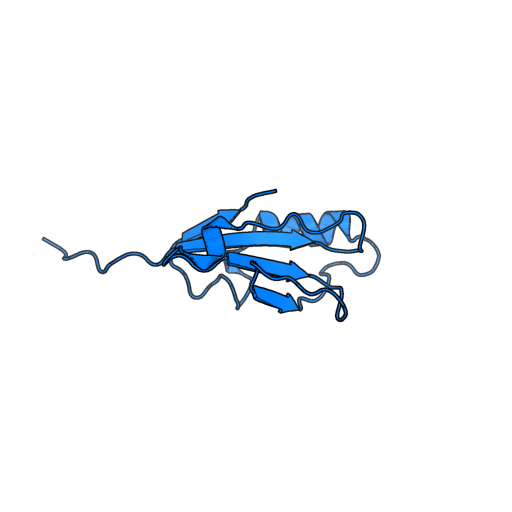8.580 4.855 0.984 1.00 97.06 86 LEU A O 1
ATOM 670 N N . TYR A 1 87 ? -9.280 5.599 -1.022 1.00 97.56 87 TYR A N 1
ATOM 671 C CA . TYR A 1 87 ? -7.979 6.098 -1.446 1.00 97.56 87 TYR A CA 1
ATOM 672 C C . TYR A 1 87 ? -7.716 7.498 -0.876 1.00 97.56 87 TYR A C 1
ATOM 674 O O . TYR A 1 87 ? -8.584 8.368 -1.001 1.00 97.56 87 TYR A O 1
ATOM 682 N N . ILE A 1 88 ? -6.518 7.728 -0.332 1.00 95.31 88 ILE A N 1
ATOM 683 C CA . ILE A 1 88 ? -5.999 9.060 0.013 1.00 95.31 88 ILE A CA 1
ATOM 684 C C . ILE A 1 88 ? -4.571 9.246 -0.521 1.00 95.31 88 ILE A C 1
ATOM 686 O O . ILE A 1 88 ? -3.811 8.280 -0.628 1.00 95.31 88 ILE A O 1
ATOM 690 N N . ASP A 1 89 ? -4.244 10.490 -0.873 1.00 86.88 89 ASP A N 1
ATOM 691 C CA . ASP A 1 89 ? -2.919 10.937 -1.337 1.00 86.88 89 ASP A CA 1
ATOM 692 C C . ASP A 1 89 ? -2.112 11.527 -0.168 1.00 86.88 89 ASP A C 1
ATOM 694 O O . ASP A 1 89 ? -2.712 12.314 0.604 1.00 86.88 89 ASP A O 1
#